Protein AF-A0A419GL07-F1 (afdb_monomer_lite)

Sequence (65 aa):
MAYKIEFIPDAENDLENLDKSLKKEAGKKIDALSENPFPVPTIKSSNFIFSAQRNASADAPQRPE

pLDDT: mean 74.94, std 15.01, range [50.25, 93.06]

Secondary structure (DSSP, 8-state):
-PPPP---HHHHHHHHHS-HHHHHHHHHHHHHHHH-SS-----------------------PPP-

Structure (mmCIF, N/CA/C/O backbone):
data_AF-A0A419GL07-F1
#
_entry.id   AF-A0A419GL07-F1
#
loop_
_atom_site.group_PDB
_atom_site.id
_atom_site.type_symbol
_atom_site.label_atom_id
_atom_site.label_alt_id
_atom_site.label_comp_id
_atom_site.label_asym_id
_atom_site.label_entity_id
_atom_site.label_seq_id
_atom_site.pdbx_PDB_ins_code
_atom_site.Cartn_x
_atom_site.Cartn_y
_atom_site.Cartn_z
_atom_site.occupancy
_atom_site.B_iso_or_equiv
_atom_site.auth_seq_id
_atom_site.auth_comp_id
_atom_site.auth_asym_id
_atom_site.auth_atom_id
_atom_site.pdbx_PDB_model_num
ATOM 1 N N . MET A 1 1 ? 1.045 12.901 -8.628 1.00 68.06 1 MET A N 1
ATOM 2 C CA . MET A 1 1 ? -0.139 12.118 -9.041 1.00 68.06 1 MET A CA 1
ATOM 3 C C . MET A 1 1 ? -0.080 10.827 -8.251 1.00 68.06 1 MET A C 1
ATOM 5 O O . MET A 1 1 ? 0.968 10.204 -8.300 1.00 68.06 1 MET A O 1
ATOM 9 N N . ALA A 1 2 ? -1.110 10.504 -7.469 1.00 77.12 2 ALA A N 1
ATOM 10 C CA . ALA A 1 2 ? -1.121 9.304 -6.635 1.00 77.12 2 ALA A CA 1
ATOM 11 C C . ALA A 1 2 ? -1.788 8.147 -7.392 1.00 77.12 2 ALA A C 1
ATOM 13 O O . ALA A 1 2 ? -2.852 8.324 -7.989 1.00 77.12 2 ALA A O 1
ATOM 14 N N . TYR A 1 3 ? -1.146 6.990 -7.388 1.00 84.81 3 TYR A N 1
ATOM 15 C CA . TYR A 1 3 ? -1.666 5.732 -7.890 1.00 84.81 3 TYR A CA 1
ATOM 16 C C . TYR A 1 3 ? -2.646 5.154 -6.871 1.00 84.81 3 TYR A C 1
ATOM 18 O O . TYR A 1 3 ? -2.452 5.247 -5.660 1.00 84.81 3 TYR A O 1
ATOM 26 N N . LYS A 1 4 ? -3.723 4.545 -7.365 1.00 86.19 4 LYS A N 1
ATOM 27 C CA . LYS A 1 4 ? -4.683 3.863 -6.503 1.00 86.19 4 LYS A CA 1
ATOM 28 C C . LYS A 1 4 ? -4.114 2.499 -6.119 1.00 86.19 4 LYS A C 1
ATOM 30 O O . LYS A 1 4 ? -3.851 1.683 -6.997 1.00 86.19 4 LYS A O 1
ATOM 35 N N . ILE A 1 5 ? -3.933 2.269 -4.823 1.00 85.19 5 ILE A N 1
ATOM 36 C CA . ILE A 1 5 ? -3.532 0.969 -4.282 1.00 85.19 5 ILE A CA 1
ATOM 37 C C . ILE A 1 5 ?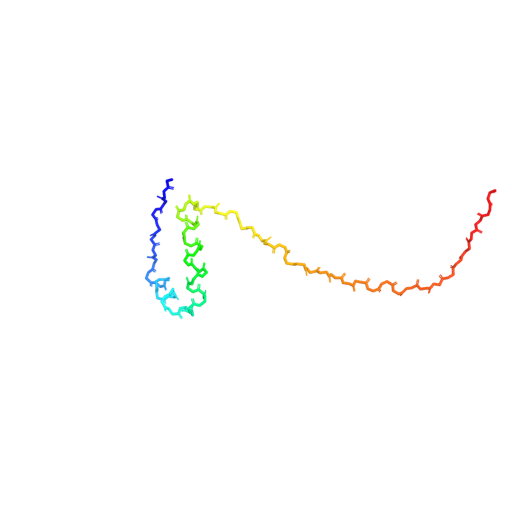 -4.795 0.203 -3.904 1.00 85.19 5 ILE A C 1
ATOM 39 O O . ILE A 1 5 ? -5.654 0.729 -3.197 1.00 85.19 5 ILE A O 1
ATOM 43 N N . GLU A 1 6 ? -4.898 -1.033 -4.377 1.00 87.75 6 GLU A N 1
ATOM 44 C CA . GLU A 1 6 ? -5.964 -1.962 -4.016 1.00 87.75 6 GLU A CA 1
ATOM 45 C C . GLU A 1 6 ? -5.328 -3.184 -3.353 1.00 87.75 6 GLU A C 1
ATOM 47 O O . GLU A 1 6 ? -4.346 -3.734 -3.858 1.00 87.75 6 GLU A O 1
ATOM 52 N N . PHE A 1 7 ? -5.858 -3.574 -2.195 1.00 88.12 7 PHE A N 1
ATOM 53 C CA . PHE A 1 7 ? -5.396 -4.748 -1.467 1.00 88.12 7 PHE A CA 1
ATOM 54 C C . PHE A 1 7 ? -6.239 -5.956 -1.853 1.00 88.12 7 PHE A C 1
ATOM 56 O O . PHE A 1 7 ? -7.454 -5.860 -2.023 1.00 88.12 7 PHE A O 1
ATOM 63 N N . ILE A 1 8 ? -5.581 -7.106 -1.968 1.00 93.06 8 ILE A N 1
ATOM 64 C CA . ILE A 1 8 ? -6.282 -8.386 -1.949 1.00 93.06 8 ILE A CA 1
ATOM 65 C C . ILE A 1 8 ? -6.736 -8.696 -0.511 1.00 93.06 8 ILE A C 1
ATOM 67 O O . ILE A 1 8 ? -6.058 -8.271 0.429 1.00 93.06 8 ILE A O 1
ATOM 71 N N . PRO A 1 9 ? -7.826 -9.461 -0.321 1.00 89.94 9 PRO A N 1
ATOM 72 C CA . PRO A 1 9 ? -8.389 -9.732 1.006 1.00 89.94 9 PRO A CA 1
ATOM 73 C C . PRO A 1 9 ? -7.378 -10.323 1.998 1.00 89.94 9 PRO A C 1
ATOM 75 O O . PRO A 1 9 ? -7.360 -9.959 3.171 1.00 89.94 9 PRO A O 1
ATOM 78 N N . ASP A 1 10 ? -6.491 -11.194 1.515 1.00 90.81 10 ASP A N 1
ATOM 79 C CA . ASP A 1 10 ? -5.459 -11.816 2.348 1.00 90.81 10 ASP A CA 1
ATOM 80 C C . ASP A 1 10 ? -4.439 -10.783 2.855 1.00 90.81 10 ASP A C 1
ATOM 82 O O . ASP A 1 10 ? -4.070 -10.786 4.026 1.00 90.81 10 ASP A O 1
ATOM 86 N N . ALA A 1 11 ? -4.047 -9.830 2.002 1.00 87.94 11 ALA A N 1
ATOM 87 C CA . ALA A 1 11 ? -3.097 -8.779 2.361 1.00 87.94 11 ALA A CA 1
ATOM 88 C C . ALA A 1 11 ? -3.693 -7.753 3.339 1.00 87.94 11 ALA A C 1
ATOM 90 O O . ALA A 1 11 ? -2.960 -7.170 4.138 1.00 87.94 11 ALA A O 1
ATOM 91 N N . GLU A 1 12 ? -5.007 -7.526 3.286 1.00 88.62 12 GLU A N 1
ATOM 92 C CA . GLU A 1 12 ? -5.716 -6.697 4.264 1.00 88.62 12 GLU A CA 1
ATOM 93 C C . GLU A 1 12 ? -5.679 -7.350 5.653 1.00 88.62 12 GLU A C 1
ATOM 95 O O . GLU A 1 12 ? -5.296 -6.707 6.631 1.00 88.62 12 GLU A O 1
ATOM 100 N N . ASN A 1 13 ? -5.954 -8.656 5.723 1.00 90.94 13 ASN A N 1
ATOM 101 C CA . ASN A 1 13 ? -5.887 -9.429 6.963 1.00 90.94 13 ASN A CA 1
ATOM 102 C C . ASN A 1 13 ? -4.458 -9.473 7.538 1.00 90.94 13 ASN A C 1
ATOM 104 O O . ASN A 1 13 ? -4.244 -9.265 8.734 1.00 90.94 13 ASN A O 1
ATOM 108 N N . ASP A 1 14 ? -3.455 -9.660 6.680 1.00 88.38 14 ASP A N 1
ATOM 109 C CA . ASP A 1 14 ? -2.050 -9.614 7.087 1.00 88.38 14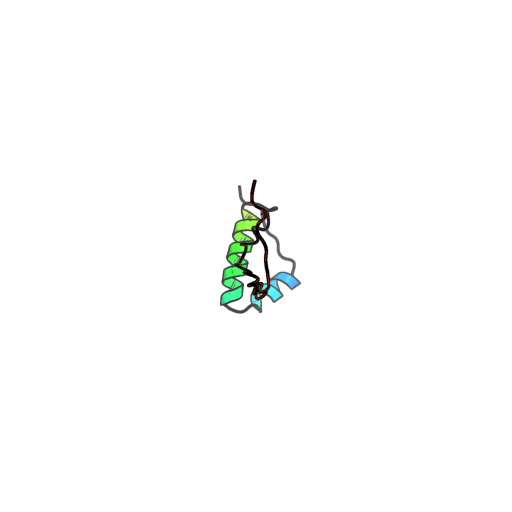 ASP A CA 1
ATOM 110 C C . ASP A 1 14 ? -1.673 -8.238 7.652 1.00 88.38 14 ASP A C 1
ATOM 112 O O . ASP A 1 14 ? -1.044 -8.149 8.710 1.00 88.38 14 ASP A O 1
ATOM 116 N N . LEU A 1 15 ? -2.101 -7.149 7.002 1.00 85.75 15 LEU A N 1
ATOM 117 C CA . LEU A 1 15 ? -1.861 -5.787 7.480 1.00 85.75 15 LEU A CA 1
ATOM 118 C C . LEU A 1 15 ? -2.535 -5.531 8.835 1.00 85.75 15 LEU A C 1
ATOM 120 O O . LEU A 1 15 ? -1.946 -4.873 9.697 1.00 85.75 15 LEU A O 1
ATOM 124 N N . GLU A 1 16 ? -3.740 -6.059 9.054 1.00 87.62 16 GLU A N 1
ATOM 125 C CA . GLU A 1 16 ? -4.461 -5.961 10.325 1.00 87.62 16 GLU A CA 1
ATOM 126 C C . GLU A 1 16 ? -3.825 -6.787 11.448 1.00 87.62 16 GLU A C 1
ATOM 128 O O . GLU A 1 16 ? -3.831 -6.341 12.600 1.00 87.62 16 GLU A O 1
ATOM 133 N N . ASN A 1 17 ? -3.210 -7.926 11.137 1.00 93.00 17 ASN A N 1
ATOM 134 C CA . ASN A 1 17 ? -2.519 -8.761 12.122 1.00 93.00 17 ASN A CA 1
ATOM 135 C C . ASN A 1 17 ? -1.097 -8.283 12.453 1.00 93.00 17 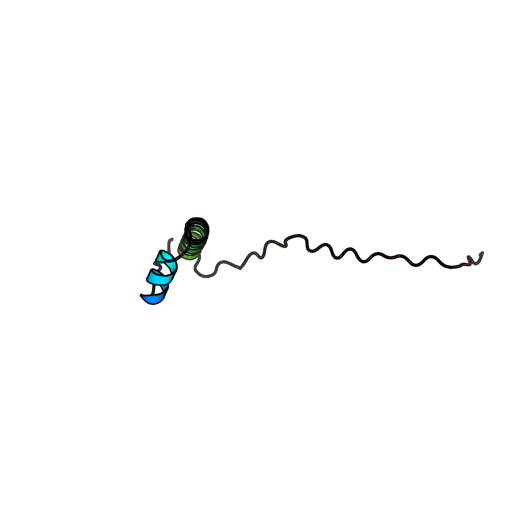ASN A C 1
ATOM 137 O O . ASN A 1 17 ? -0.500 -8.762 13.417 1.00 93.00 17 ASN A O 1
ATOM 141 N N . LEU A 1 18 ? -0.547 -7.318 11.708 1.00 89.00 18 LEU A N 1
ATOM 142 C CA . LEU A 1 18 ? 0.780 -6.773 11.996 1.00 89.00 18 LEU A CA 1
ATOM 143 C C . LEU A 1 18 ? 0.845 -6.012 13.331 1.00 89.00 18 LEU A C 1
ATOM 145 O O . LEU A 1 18 ? -0.057 -5.264 13.728 1.00 89.00 18 LEU A O 1
ATOM 149 N N . ASP A 1 19 ? 2.006 -6.118 13.976 1.00 89.69 19 ASP A N 1
ATOM 150 C CA . ASP A 1 19 ? 2.342 -5.341 15.165 1.00 89.69 19 ASP A CA 1
ATOM 151 C C . ASP A 1 19 ? 2.335 -3.832 14.893 1.00 89.69 19 ASP A C 1
ATOM 153 O O . ASP A 1 19 ? 2.653 -3.358 13.801 1.00 89.69 19 ASP A O 1
ATOM 157 N N . LYS A 1 20 ? 2.054 -3.031 15.930 1.00 87.62 20 LYS A N 1
ATOM 158 C CA . LYS A 1 20 ? 1.952 -1.559 15.829 1.00 87.62 20 LYS A CA 1
ATOM 159 C C . LYS A 1 20 ? 3.180 -0.891 15.196 1.00 87.62 20 LYS A C 1
ATOM 161 O O . LYS A 1 20 ? 3.036 0.140 14.540 1.00 87.62 20 LYS A O 1
ATOM 166 N N . SER A 1 21 ? 4.377 -1.439 15.417 1.00 86.25 21 SER A N 1
ATOM 167 C CA . SER A 1 21 ? 5.615 -0.922 14.816 1.00 86.25 21 SER A CA 1
ATOM 168 C C . SER A 1 21 ? 5.669 -1.211 13.313 1.00 86.25 21 SER A C 1
ATOM 170 O O . SER A 1 21 ? 5.944 -0.317 12.513 1.00 86.25 21 SER A O 1
ATOM 172 N N . LEU A 1 22 ? 5.310 -2.437 12.922 1.00 86.06 22 LEU A N 1
ATOM 173 C CA . LEU A 1 22 ? 5.314 -2.886 11.533 1.00 86.06 22 LEU A CA 1
ATOM 174 C C . LEU A 1 22 ? 4.194 -2.236 10.718 1.00 86.06 22 LEU A C 1
ATOM 176 O O . LEU A 1 22 ? 4.441 -1.836 9.588 1.00 86.06 22 LEU A O 1
ATOM 180 N N . LYS A 1 23 ? 3.012 -2.005 11.302 1.00 88.38 23 LYS 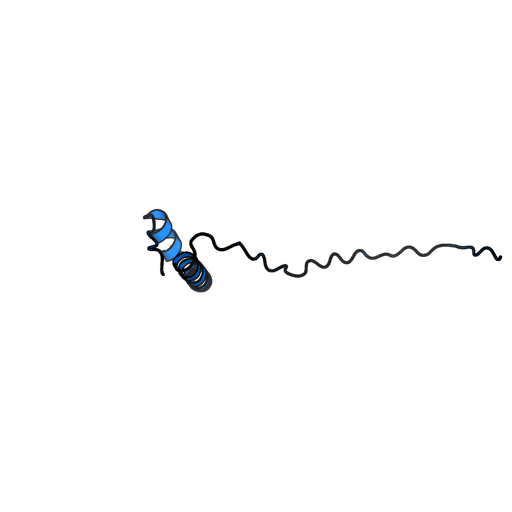A N 1
ATOM 181 C CA . LYS A 1 23 ? 1.928 -1.232 10.666 1.00 88.38 23 LYS A CA 1
ATOM 182 C C . LYS A 1 23 ? 2.368 0.175 10.268 1.00 88.38 23 LYS A C 1
ATOM 184 O O . LYS A 1 23 ? 2.053 0.639 9.176 1.00 88.38 23 LYS A O 1
ATOM 189 N N . LYS A 1 24 ? 3.135 0.855 11.129 1.00 88.31 24 LYS A N 1
ATOM 190 C CA . LYS A 1 24 ? 3.683 2.187 10.819 1.00 88.31 24 LYS A CA 1
ATOM 191 C C . LYS A 1 24 ? 4.696 2.142 9.680 1.00 88.31 24 LYS A C 1
ATOM 193 O O . LYS A 1 24 ? 4.746 3.070 8.879 1.00 88.31 24 LYS A O 1
ATOM 198 N N . GLU A 1 25 ? 5.527 1.106 9.625 1.00 87.44 25 GLU A N 1
ATOM 199 C CA . GLU A 1 25 ? 6.486 0.937 8.533 1.00 87.44 25 GLU A CA 1
ATOM 200 C C . GLU A 1 25 ? 5.787 0.571 7.218 1.00 87.44 25 GLU A C 1
ATOM 202 O O . GLU A 1 25 ? 6.105 1.148 6.179 1.00 87.44 25 GLU A O 1
ATOM 207 N N . ALA A 1 26 ? 4.802 -0.326 7.272 1.00 87.94 26 ALA A N 1
ATOM 208 C CA . ALA A 1 26 ? 3.972 -0.707 6.138 1.00 87.94 26 ALA A CA 1
ATOM 209 C C . ALA A 1 26 ? 3.238 0.508 5.559 1.00 87.94 26 ALA A C 1
ATOM 211 O O . ALA A 1 26 ? 3.343 0.741 4.361 1.00 87.94 26 ALA A O 1
ATOM 212 N N . GLY A 1 27 ? 2.613 1.344 6.398 1.00 87.69 27 GLY A N 1
ATOM 213 C CA . GLY A 1 27 ? 1.957 2.584 5.962 1.00 87.69 27 GLY A CA 1
ATOM 214 C C . GLY A 1 27 ? 2.887 3.501 5.163 1.00 87.69 27 GLY A C 1
ATOM 215 O O . GLY A 1 27 ? 2.553 3.899 4.057 1.00 87.69 27 GLY A O 1
ATOM 216 N N . LYS A 1 28 ? 4.120 3.723 5.640 1.00 88.62 28 LYS A N 1
ATOM 217 C CA . LYS A 1 28 ? 5.116 4.530 4.908 1.00 88.62 28 LYS A CA 1
ATOM 218 C C . LYS A 1 28 ? 5.486 3.938 3.548 1.00 88.62 28 LYS A C 1
ATOM 220 O O . LYS A 1 28 ? 5.746 4.681 2.606 1.00 88.62 28 LYS A O 1
ATOM 225 N N . LYS A 1 29 ? 5.568 2.608 3.453 1.00 86.19 29 LYS A N 1
ATOM 226 C CA . LYS A 1 29 ? 5.853 1.917 2.187 1.00 86.19 29 LYS A CA 1
ATOM 227 C C . LYS A 1 29 ? 4.663 2.009 1.233 1.00 86.19 29 LYS A C 1
ATOM 229 O O . LYS A 1 29 ? 4.880 2.241 0.052 1.00 86.19 29 LYS A O 1
ATOM 234 N N . ILE A 1 30 ? 3.438 1.875 1.742 1.00 88.38 30 ILE A N 1
ATOM 235 C CA . ILE A 1 30 ? 2.191 2.034 0.981 1.00 88.38 30 ILE A CA 1
ATOM 236 C C . ILE A 1 30 ? 2.085 3.464 0.440 1.00 88.38 30 ILE A C 1
ATOM 238 O O . ILE A 1 30 ? 1.847 3.643 -0.749 1.00 88.38 30 ILE A O 1
ATOM 242 N N . ASP A 1 31 ? 2.356 4.476 1.264 1.00 87.38 31 ASP A N 1
ATOM 243 C CA . ASP A 1 31 ? 2.356 5.879 0.834 1.00 87.38 31 ASP A CA 1
ATOM 244 C C . ASP A 1 31 ? 3.401 6.128 -0.267 1.00 87.38 31 ASP A C 1
ATOM 246 O O . ASP A 1 31 ? 3.094 6.711 -1.306 1.00 87.38 31 ASP A O 1
ATOM 250 N N . ALA A 1 32 ? 4.621 5.607 -0.099 1.00 86.94 32 ALA A N 1
ATOM 251 C CA . ALA A 1 32 ? 5.666 5.714 -1.118 1.00 86.94 32 ALA A CA 1
ATOM 252 C C . ALA A 1 32 ? 5.289 5.001 -2.432 1.00 86.94 32 ALA A C 1
ATOM 254 O O . ALA A 1 32 ? 5.579 5.517 -3.510 1.00 86.94 32 ALA A O 1
ATOM 255 N N . LEU A 1 33 ? 4.625 3.842 -2.347 1.00 86.75 33 LEU A N 1
ATOM 256 C CA . LEU A 1 33 ? 4.106 3.105 -3.505 1.00 86.75 33 LEU A CA 1
ATOM 257 C C . LEU A 1 33 ? 2.972 3.857 -4.210 1.00 86.75 33 LEU A C 1
ATOM 259 O O . LEU A 1 33 ? 2.847 3.784 -5.432 1.00 86.75 33 LEU A O 1
ATOM 263 N N . SER A 1 34 ? 2.163 4.594 -3.446 1.00 88.25 34 SER A 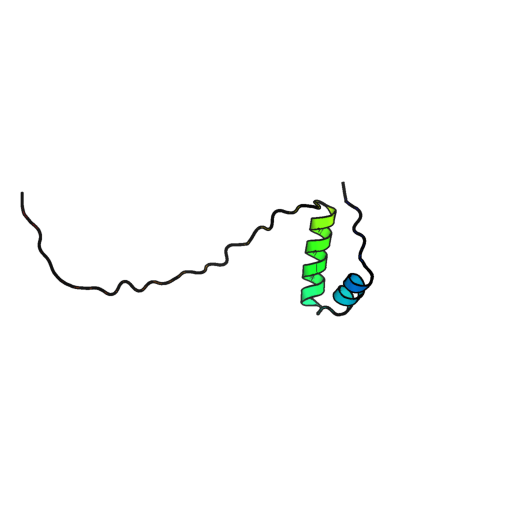N 1
ATOM 264 C CA . SER A 1 34 ? 1.076 5.421 -3.968 1.00 88.25 34 SER A CA 1
ATOM 265 C C . SER A 1 34 ? 1.630 6.584 -4.783 1.00 88.25 34 SER A C 1
ATOM 267 O O . SER A 1 34 ? 1.073 6.946 -5.811 1.00 88.25 34 SER A O 1
ATOM 269 N N . GLU A 1 35 ? 2.768 7.155 -4.401 1.00 87.75 35 GLU A N 1
ATOM 270 C CA . GLU A 1 35 ? 3.411 8.210 -5.190 1.00 87.75 35 GLU A CA 1
ATOM 271 C C . GLU A 1 35 ? 4.226 7.658 -6.367 1.00 87.75 35 GLU A C 1
ATOM 273 O O . GLU A 1 35 ? 4.250 8.257 -7.446 1.00 87.75 35 GLU A O 1
ATOM 278 N N . ASN A 1 36 ? 4.879 6.509 -6.175 1.00 86.38 36 ASN A N 1
ATOM 279 C CA . ASN A 1 36 ? 5.677 5.838 -7.189 1.00 86.38 36 ASN A CA 1
ATOM 280 C C . ASN A 1 36 ? 5.517 4.308 -7.087 1.00 86.38 36 ASN A C 1
ATOM 282 O O . ASN A 1 36 ? 6.064 3.714 -6.161 1.00 86.38 36 ASN A O 1
ATOM 286 N N . PRO A 1 37 ? 4.877 3.642 -8.065 1.00 83.50 37 PRO A N 1
ATOM 287 C CA . PRO A 1 37 ? 4.626 2.203 -8.033 1.00 83.50 37 PRO A CA 1
ATOM 288 C C . PRO A 1 37 ? 5.902 1.370 -8.211 1.00 83.50 37 PRO A C 1
ATOM 290 O O . PRO A 1 37 ? 5.900 0.180 -7.906 1.00 83.50 37 PRO A O 1
ATOM 293 N N . PHE A 1 38 ? 7.004 1.985 -8.657 1.00 80.31 38 PHE A N 1
ATOM 294 C CA . PHE A 1 38 ? 8.315 1.347 -8.785 1.00 80.31 38 PHE A CA 1
ATOM 295 C C . PHE A 1 38 ? 9.366 2.097 -7.955 1.00 80.31 38 PHE A C 1
ATOM 297 O O . PHE A 1 38 ? 10.280 2.722 -8.508 1.00 80.31 38 PHE A O 1
ATOM 304 N N . PRO A 1 39 ? 9.259 2.078 -6.615 1.00 73.06 39 PRO A N 1
ATOM 305 C CA . PRO A 1 39 ? 10.271 2.679 -5.774 1.00 73.06 39 PRO A CA 1
ATOM 306 C C . PRO A 1 39 ? 11.514 1.791 -5.843 1.00 73.06 39 PRO A C 1
ATOM 308 O O . PRO A 1 39 ? 11.473 0.607 -5.505 1.00 73.06 39 PRO A O 1
ATOM 311 N N . VAL A 1 40 ? 12.633 2.352 -6.307 1.00 74.81 40 VAL A N 1
ATOM 312 C CA . VAL A 1 40 ? 13.916 1.642 -6.289 1.00 74.81 40 VAL A CA 1
ATOM 313 C C . VAL A 1 40 ? 14.202 1.262 -4.833 1.00 74.81 40 VAL A C 1
ATOM 315 O O . VAL A 1 40 ? 14.180 2.150 -3.973 1.00 74.81 40 VAL A O 1
ATOM 318 N N . PRO A 1 41 ? 14.437 -0.023 -4.513 1.00 63.16 41 PRO A N 1
ATOM 319 C CA . PRO A 1 41 ? 14.730 -0.427 -3.150 1.00 63.16 41 PRO A CA 1
ATOM 320 C C . PRO A 1 41 ? 16.083 0.164 -2.757 1.00 63.16 41 PRO A C 1
ATOM 322 O O . PRO A 1 41 ? 17.140 -0.379 -3.071 1.00 63.16 41 PRO A O 1
ATOM 325 N N . THR A 1 42 ? 16.060 1.307 -2.075 1.00 57.34 42 THR A N 1
ATOM 326 C CA . THR A 1 42 ? 17.252 1.890 -1.464 1.00 57.34 42 THR A CA 1
ATOM 327 C C . THR A 1 42 ? 17.620 1.018 -0.273 1.00 57.34 42 THR A C 1
ATOM 329 O O . THR A 1 42 ? 17.187 1.258 0.856 1.00 57.34 42 THR A O 1
ATOM 332 N N . ILE A 1 43 ? 18.398 -0.033 -0.529 1.00 60.22 43 ILE A N 1
ATOM 333 C CA . ILE A 1 43 ? 19.059 -0.807 0.515 1.00 60.22 43 ILE A CA 1
ATOM 334 C C . ILE A 1 43 ? 20.005 0.176 1.201 1.00 60.22 43 ILE A C 1
ATOM 336 O O . ILE A 1 43 ? 21.065 0.506 0.672 1.00 60.22 43 ILE A O 1
ATOM 340 N N . LYS A 1 44 ? 19.606 0.714 2.358 1.00 53.66 44 LYS A N 1
ATOM 341 C CA . LYS A 1 44 ? 20.546 1.457 3.194 1.00 53.66 44 LYS A CA 1
ATOM 342 C C . LYS A 1 44 ? 21.623 0.457 3.584 1.00 53.66 44 LYS A C 1
ATOM 344 O O . LYS A 1 44 ? 21.336 -0.510 4.284 1.00 53.66 44 LYS A O 1
ATOM 349 N N . SER A 1 45 ? 22.828 0.663 3.067 1.00 54.47 45 SER A N 1
ATOM 350 C CA . SER A 1 45 ? 24.015 -0.105 3.412 1.00 54.47 45 SER A CA 1
ATOM 351 C C . SER A 1 45 ? 24.281 0.074 4.906 1.00 54.47 45 SER A C 1
ATOM 353 O O . SER A 1 45 ? 24.976 0.998 5.322 1.00 54.47 45 SER A O 1
ATOM 355 N N . SER A 1 46 ? 23.669 -0.764 5.736 1.00 52.44 46 SER A N 1
ATOM 356 C CA . SER A 1 46 ? 24.037 -0.870 7.139 1.00 52.44 46 SER A CA 1
ATOM 357 C C . SER A 1 46 ? 25.442 -1.460 7.185 1.00 52.44 46 SER A C 1
ATOM 359 O O . SER A 1 46 ? 25.661 -2.560 6.683 1.00 52.44 46 SER A O 1
ATOM 361 N N . ASN A 1 47 ? 26.385 -0.686 7.727 1.00 56.38 47 ASN A N 1
ATOM 362 C CA . ASN A 1 47 ? 27.800 -1.004 7.928 1.00 56.38 47 ASN A CA 1
ATOM 363 C C . ASN A 1 47 ? 28.039 -2.462 8.360 1.00 56.38 47 ASN A C 1
ATOM 365 O O . ASN A 1 47 ? 28.091 -2.763 9.551 1.00 56.38 47 ASN A O 1
ATOM 369 N N . PHE A 1 48 ? 28.274 -3.358 7.404 1.00 54.50 48 PHE A N 1
ATOM 370 C CA . PHE A 1 48 ? 28.895 -4.650 7.672 1.00 54.50 48 PHE A CA 1
ATOM 371 C C . PHE A 1 48 ? 30.407 -4.465 7.520 1.00 54.50 48 PHE A C 1
ATOM 373 O O . PHE A 1 48 ? 30.993 -4.751 6.477 1.00 54.50 48 PHE A O 1
ATOM 380 N N . ILE A 1 49 ? 31.040 -3.875 8.537 1.00 53.25 49 ILE A N 1
ATOM 381 C CA . ILE A 1 49 ? 32.501 -3.774 8.590 1.00 53.25 49 ILE A CA 1
ATOM 382 C C . ILE A 1 49 ? 33.033 -5.167 8.928 1.00 53.25 49 ILE A C 1
ATOM 384 O O . ILE A 1 49 ? 33.030 -5.587 10.082 1.00 53.25 49 ILE A O 1
ATOM 388 N N . PHE A 1 50 ? 33.482 -5.894 7.907 1.00 50.25 50 PHE A N 1
ATOM 389 C CA . PHE A 1 50 ? 34.264 -7.112 8.083 1.00 50.25 50 PHE A CA 1
ATOM 390 C C . PHE A 1 50 ? 35.659 -6.698 8.574 1.00 50.25 50 PHE A C 1
ATOM 392 O O . PHE A 1 50 ? 36.523 -6.308 7.788 1.00 50.25 50 PHE A O 1
ATOM 399 N N . SER A 1 51 ? 35.885 -6.716 9.889 1.00 56.06 51 SER A N 1
ATOM 400 C CA . SER A 1 51 ? 37.212 -6.505 10.469 1.00 56.06 51 SER A CA 1
ATOM 401 C C . SER A 1 51 ? 38.072 -7.748 10.226 1.00 56.06 51 SER A C 1
ATOM 403 O O . SER A 1 51 ? 38.184 -8.624 11.082 1.00 56.06 51 SER A O 1
ATOM 405 N N . ALA A 1 52 ? 38.670 -7.845 9.037 1.00 59.44 52 ALA A N 1
ATOM 406 C CA . ALA A 1 52 ? 39.719 -8.818 8.766 1.00 59.44 52 ALA A CA 1
ATOM 407 C C . ALA A 1 52 ? 40.997 -8.373 9.490 1.00 59.44 52 ALA A C 1
ATOM 409 O O . ALA A 1 52 ? 41.744 -7.504 9.039 1.00 59.44 52 ALA A O 1
ATOM 410 N N . GLN A 1 53 ? 41.198 -8.966 10.661 1.00 57.38 53 GLN A N 1
ATOM 411 C CA . GLN A 1 53 ? 42.365 -8.831 11.512 1.00 57.38 53 GLN A CA 1
ATOM 4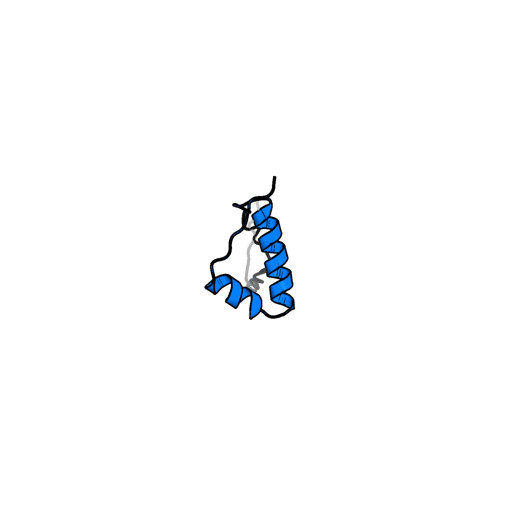12 C C . GLN A 1 53 ? 43.616 -9.315 10.765 1.00 57.38 53 GLN A C 1
ATOM 414 O O . GLN A 1 53 ? 43.902 -10.507 10.691 1.00 57.38 53 GLN A O 1
ATOM 419 N N . ARG A 1 54 ? 44.361 -8.374 10.175 1.00 55.12 54 ARG A N 1
ATOM 420 C CA . ARG A 1 54 ? 45.629 -8.634 9.487 1.00 55.12 54 ARG A CA 1
ATOM 421 C C . ARG A 1 54 ? 46.761 -8.725 10.522 1.00 55.12 54 ARG A C 1
ATOM 423 O O . ARG A 1 54 ? 47.608 -7.845 10.606 1.00 55.12 54 ARG A O 1
ATOM 430 N N . ASN A 1 55 ? 46.749 -9.789 11.325 1.00 60.72 55 ASN A N 1
ATOM 431 C CA . ASN A 1 55 ? 47.912 -10.216 12.103 1.00 60.72 55 ASN A CA 1
ATOM 432 C C . ASN A 1 55 ? 48.770 -11.131 11.223 1.00 60.72 55 ASN A C 1
ATOM 434 O O . ASN A 1 55 ? 48.487 -12.319 11.109 1.00 60.72 55 ASN A O 1
ATOM 438 N N . ALA A 1 56 ? 49.809 -10.579 10.603 1.00 57.88 56 ALA A N 1
ATOM 439 C CA . ALA A 1 56 ? 50.944 -11.358 10.115 1.00 57.88 56 ALA A CA 1
ATOM 440 C C . ALA A 1 56 ? 52.192 -10.466 10.117 1.00 57.88 56 ALA A C 1
ATOM 442 O O . ALA A 1 56 ? 52.550 -9.850 9.116 1.00 57.88 56 ALA A O 1
ATOM 443 N N . SER A 1 57 ? 52.818 -10.372 11.288 1.00 56.62 57 SER A N 1
ATOM 444 C CA . SER A 1 57 ? 54.249 -10.100 11.395 1.00 56.62 57 SER A CA 1
ATOM 445 C C . SER A 1 57 ? 55.013 -11.277 10.784 1.00 56.62 57 SER A C 1
ATOM 447 O O . SER A 1 57 ? 54.731 -12.404 11.182 1.00 56.62 57 SER A O 1
ATOM 449 N N . ALA A 1 58 ? 55.961 -11.026 9.875 1.00 56.72 58 ALA A N 1
ATOM 450 C CA . ALA A 1 58 ? 57.288 -11.665 9.842 1.00 56.72 58 ALA A CA 1
ATOM 451 C C . ALA A 1 58 ? 58.091 -11.268 8.580 1.00 56.72 58 ALA A C 1
ATOM 453 O O . ALA A 1 58 ? 57.653 -11.510 7.461 1.00 56.72 58 ALA A O 1
ATOM 454 N N . ASP A 1 59 ? 59.275 -10.700 8.834 1.00 53.03 59 ASP A N 1
ATOM 455 C CA . ASP A 1 59 ? 60.546 -10.804 8.089 1.00 53.03 59 ASP A CA 1
ATOM 456 C C . ASP A 1 59 ? 60.716 -10.303 6.630 1.00 53.03 59 ASP A C 1
ATOM 458 O O . ASP A 1 59 ? 60.357 -10.982 5.677 1.00 53.03 59 ASP A O 1
ATOM 462 N N . ALA A 1 60 ? 61.354 -9.115 6.521 1.00 58.53 60 ALA A N 1
ATOM 463 C CA . ALA A 1 60 ? 62.588 -8.702 5.786 1.00 58.53 60 ALA A CA 1
ATOM 464 C C . ALA A 1 60 ? 62.976 -9.288 4.386 1.00 58.53 60 ALA A C 1
ATOM 466 O O . ALA A 1 60 ? 62.512 -10.362 4.025 1.00 58.53 60 ALA A O 1
ATOM 467 N N . PRO A 1 61 ? 63.918 -8.680 3.599 1.00 57.41 61 PRO A N 1
ATOM 468 C CA . PRO A 1 61 ? 64.728 -7.464 3.818 1.00 57.41 61 PRO A CA 1
ATOM 469 C C . PRO A 1 61 ? 64.696 -6.421 2.664 1.00 57.41 61 PRO A C 1
ATOM 471 O O . PRO A 1 61 ? 64.309 -6.699 1.530 1.00 57.41 61 PRO A O 1
ATOM 474 N N . GLN A 1 62 ? 65.171 -5.202 2.949 1.00 62.09 62 GLN A N 1
ATOM 475 C CA . GLN A 1 62 ? 65.415 -4.142 1.958 1.00 62.09 62 GLN A CA 1
ATOM 476 C C . GLN A 1 62 ? 66.663 -4.440 1.101 1.00 62.09 62 GLN A C 1
ATOM 478 O O . GLN A 1 62 ? 67.698 -4.825 1.644 1.00 62.09 62 GLN A O 1
ATOM 483 N N . ARG A 1 63 ? 66.595 -4.208 -0.222 1.00 52.06 63 ARG A N 1
ATOM 484 C CA . ARG A 1 63 ? 67.785 -4.039 -1.082 1.00 52.06 63 ARG A CA 1
ATOM 485 C C . ARG A 1 63 ? 68.142 -2.551 -1.178 1.00 52.06 63 ARG A C 1
ATOM 487 O O . ARG A 1 63 ? 67.221 -1.764 -1.393 1.00 52.06 63 ARG A O 1
ATOM 494 N N . PRO A 1 64 ? 69.425 -2.168 -1.080 1.00 66.69 64 PRO A N 1
ATOM 495 C CA . PRO A 1 64 ? 69.869 -0.834 -1.457 1.00 66.69 64 PRO A CA 1
ATOM 496 C C . PRO A 1 64 ? 70.109 -0.770 -2.977 1.00 66.69 64 PRO A C 1
ATOM 498 O O . PRO A 1 64 ? 70.663 -1.715 -3.545 1.00 66.69 64 PRO A O 1
ATOM 501 N N . GLU A 1 65 ? 69.689 0.326 -3.612 1.00 55.44 65 GLU A N 1
ATOM 502 C CA . GLU A 1 65 ? 70.301 0.831 -4.855 1.00 55.44 65 GLU A CA 1
ATOM 503 C C . GLU A 1 65 ? 71.358 1.882 -4.507 1.00 55.44 65 GLU A C 1
ATOM 505 O O . GLU A 1 65 ? 71.140 2.620 -3.515 1.00 55.44 65 GLU A O 1
#

Radius of gyration: 25.35 Å; chains: 1; bounding box: 79×24×25 Å

Foldseek 3Di:
DFDDDDDDPVVVVVLVPDDPVVVVVVVVVNRVCRVPVDDPPPPPPDDPPPPPPPPDDDDDDDDDD